Protein AF-D4MKN8-F1 (afdb_monomer_lite)

Sequence (116 aa):
MDFGSGSEFYSSWWDNRSDLNTAPFRSELDEVVNGLRKDGLLKNRSEMHRYCTAHQSLNLNESYGFSVETDDHLFLLRCRPERGNYDCYCYCYDKRELQLAQSQEQNETLSQGMSL

pLDDT: mean 91.99, std 7.41, range [50.09, 98.0]

Organism: NCBI:txid717961

Secondary structure (DSSP, 8-state):
-B-TTTT--B----GGGGGG-SHHHHHHHHHHHHHHHHHSTTS-HHHHHHHHHHS--EE-SSSEEEEEE-SSEEEEEEE---TTS-SEEEEEEEHHHHHHHHHHHHHHHHHHHT--

Radius of gyration: 17.12 Å; chains: 1; bounding box: 57×23×34 Å

Structure (mmCIF, N/CA/C/O backbone):
data_AF-D4MKN8-F1
#
_entry.id   AF-D4MKN8-F1
#
loop_
_atom_site.group_PDB
_atom_site.id
_atom_site.type_symbol
_atom_site.label_atom_id
_atom_site.label_alt_id
_atom_site.label_comp_id
_atom_site.label_asym_id
_atom_site.label_entity_id
_atom_site.label_seq_id
_atom_site.pdbx_PDB_ins_code
_atom_site.Cartn_x
_atom_site.Cartn_y
_atom_site.Cartn_z
_atom_site.occupancy
_atom_site.B_iso_or_equiv
_atom_site.auth_seq_id
_atom_site.auth_comp_id
_atom_site.auth_asym_id
_atom_site.auth_atom_id
_atom_site.pdbx_PDB_model_num
ATOM 1 N N . MET A 1 1 ? 6.403 6.354 -1.081 1.00 94.69 1 MET A N 1
ATOM 2 C CA . MET A 1 1 ? 7.507 5.433 -1.419 1.00 94.69 1 MET A CA 1
ATOM 3 C C . MET A 1 1 ? 7.983 5.775 -2.818 1.00 94.69 1 MET A C 1
ATOM 5 O O . MET A 1 1 ? 7.143 6.101 -3.649 1.00 94.69 1 MET A O 1
ATOM 9 N N . ASP A 1 2 ? 9.291 5.765 -3.045 1.00 94.94 2 ASP A N 1
ATOM 10 C CA . ASP A 1 2 ? 9.926 6.245 -4.276 1.00 94.94 2 ASP A CA 1
ATOM 11 C C . ASP A 1 2 ? 11.124 5.363 -4.640 1.00 94.94 2 ASP A C 1
ATOM 13 O O . ASP A 1 2 ? 11.896 4.982 -3.757 1.00 94.94 2 ASP A O 1
ATOM 17 N N . PHE A 1 3 ? 11.278 5.036 -5.921 1.00 95.94 3 PHE A N 1
ATOM 18 C CA . PHE A 1 3 ? 12.367 4.199 -6.416 1.00 95.94 3 PHE A CA 1
ATOM 19 C C . PHE A 1 3 ? 13.570 4.982 -6.945 1.00 95.94 3 PHE A C 1
ATOM 21 O O . PHE A 1 3 ? 14.442 4.386 -7.567 1.00 95.94 3 PHE A O 1
ATOM 28 N N . GLY A 1 4 ? 13.633 6.303 -6.771 1.00 92.62 4 GLY A N 1
ATOM 29 C CA . GLY A 1 4 ? 14.735 7.144 -7.226 1.00 92.62 4 GLY A CA 1
ATOM 30 C C . GLY A 1 4 ? 15.003 6.983 -8.723 1.00 92.62 4 GLY A C 1
ATOM 31 O O . GLY A 1 4 ? 14.125 7.212 -9.567 1.00 92.62 4 GLY A O 1
ATOM 32 N N . SER A 1 5 ? 16.218 6.547 -9.066 1.00 91.94 5 SER A N 1
ATOM 33 C CA . SER A 1 5 ? 16.610 6.282 -10.455 1.00 91.94 5 SER A CA 1
ATOM 34 C C . SER A 1 5 ? 15.929 5.038 -11.040 1.00 91.94 5 SER A C 1
ATOM 36 O O . SER A 1 5 ? 15.784 4.929 -12.257 1.00 91.94 5 SER A O 1
ATOM 38 N N . GLY A 1 6 ? 15.382 4.174 -10.186 1.00 90.94 6 GLY A N 1
ATOM 39 C CA . GLY A 1 6 ? 14.473 3.089 -10.542 1.00 90.94 6 GLY A CA 1
ATOM 40 C C . GLY A 1 6 ? 14.676 1.823 -9.727 1.00 90.94 6 GLY A C 1
ATOM 41 O O . GLY A 1 6 ? 13.791 0.972 -9.762 1.00 90.94 6 GLY A O 1
ATOM 42 N N . SER A 1 7 ? 15.793 1.703 -9.007 1.00 93.50 7 SER A N 1
ATOM 43 C CA . SER A 1 7 ? 16.178 0.515 -8.227 1.00 93.50 7 SER A CA 1
ATOM 44 C C . SER A 1 7 ? 16.335 0.775 -6.730 1.00 93.50 7 SER A C 1
ATOM 46 O O . SER A 1 7 ? 16.462 -0.166 -5.949 1.00 93.50 7 SER A O 1
ATOM 48 N N . GLU A 1 8 ? 16.370 2.040 -6.325 1.00 94.56 8 GLU A N 1
ATOM 49 C CA . GLU A 1 8 ? 16.440 2.451 -4.933 1.00 94.56 8 GLU A CA 1
ATOM 50 C C . GLU A 1 8 ? 15.084 2.272 -4.249 1.00 94.56 8 GLU A C 1
ATOM 52 O O . GLU A 1 8 ? 14.099 1.885 -4.871 1.00 94.56 8 GLU A O 1
ATOM 57 N N . PHE A 1 9 ? 15.020 2.542 -2.948 1.00 95.94 9 PHE A N 1
ATOM 58 C CA . PHE A 1 9 ? 13.749 2.607 -2.243 1.00 95.94 9 PHE A CA 1
ATOM 59 C C . PHE A 1 9 ? 13.825 3.589 -1.093 1.00 95.94 9 PHE A C 1
ATOM 61 O O . PHE A 1 9 ? 14.588 3.402 -0.145 1.00 95.94 9 PHE A O 1
ATOM 68 N N . TYR A 1 10 ? 12.989 4.610 -1.181 1.00 94.81 10 TYR A N 1
ATOM 69 C CA . TYR A 1 10 ? 12.821 5.630 -0.167 1.00 94.81 10 TYR A CA 1
ATOM 70 C C . TYR 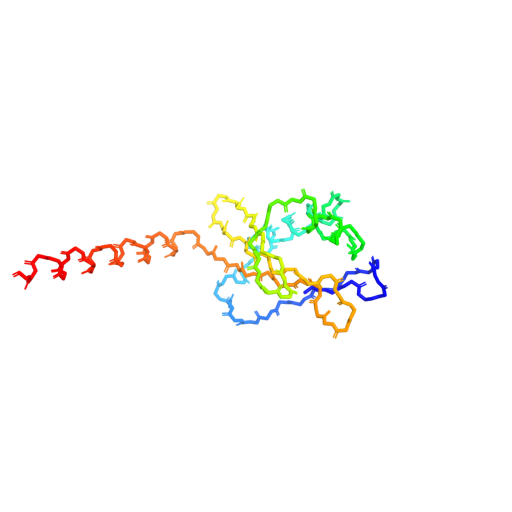A 1 10 ? 11.380 5.599 0.325 1.00 94.81 10 TYR A C 1
ATOM 72 O O . TYR A 1 10 ? 10.430 5.587 -0.461 1.00 94.81 10 TYR A O 1
ATOM 80 N N . SER A 1 11 ? 11.198 5.612 1.638 1.00 93.56 11 SER A N 1
ATOM 81 C CA . SER A 1 11 ? 9.888 5.686 2.275 1.00 93.56 11 SER A CA 1
ATOM 82 C C . SER A 1 11 ? 9.885 6.769 3.342 1.00 93.56 11 SER A C 1
ATOM 84 O O . SER A 1 11 ? 10.891 7.046 3.992 1.00 93.56 11 SER A O 1
ATOM 86 N N . SER A 1 12 ? 8.732 7.398 3.518 1.00 92.31 12 SER A N 1
ATOM 87 C CA . SER A 1 12 ? 8.490 8.362 4.582 1.00 92.31 12 SER A CA 1
ATOM 88 C C . SER A 1 12 ? 7.109 8.085 5.143 1.00 92.31 12 SER A C 1
ATOM 90 O O . SER A 1 12 ? 6.174 7.837 4.381 1.00 92.31 12 SER A O 1
ATOM 92 N N . TRP A 1 13 ? 7.005 8.103 6.466 1.00 89.69 13 TRP A N 1
ATOM 93 C CA . TRP A 1 13 ? 5.725 8.080 7.153 1.00 89.69 13 TRP A CA 1
ATOM 94 C C . TRP A 1 13 ? 5.231 9.517 7.294 1.00 89.69 13 TRP A C 1
ATOM 96 O O . TRP A 1 13 ? 5.942 10.360 7.844 1.00 89.69 13 TRP A O 1
ATOM 106 N N . TRP A 1 14 ? 4.035 9.800 6.785 1.00 85.44 14 TRP A N 1
ATOM 107 C CA . TRP A 1 14 ? 3.367 11.075 7.024 1.00 85.44 14 TRP A CA 1
ATOM 108 C C . TRP A 1 14 ? 2.451 10.922 8.229 1.00 85.44 14 TRP A C 1
ATOM 110 O O . TRP A 1 14 ? 1.738 9.934 8.344 1.00 85.44 14 TRP A O 1
ATOM 120 N N . ASP A 1 15 ? 2.458 11.900 9.129 1.00 80.88 15 ASP A N 1
ATOM 121 C CA . ASP A 1 15 ? 1.816 11.781 10.444 1.00 80.88 15 ASP A CA 1
ATOM 122 C C . ASP A 1 15 ? 0.284 11.967 10.415 1.00 80.88 15 ASP A C 1
ATOM 124 O O . ASP A 1 15 ? -0.328 12.433 11.369 1.00 80.88 15 ASP A O 1
ATOM 128 N N . ASN A 1 16 ? -0.356 11.619 9.295 1.00 82.94 16 ASN A N 1
ATOM 129 C CA . ASN A 1 16 ? -1.808 11.688 9.117 1.00 82.94 16 ASN A CA 1
ATOM 130 C C . ASN A 1 16 ? -2.566 10.567 9.855 1.00 82.94 16 ASN A C 1
ATOM 132 O O . ASN A 1 16 ? -3.778 10.669 10.017 1.00 82.94 16 ASN A O 1
ATOM 136 N N . ARG A 1 17 ? -1.855 9.523 10.294 1.00 86.00 17 ARG A N 1
ATOM 137 C CA . ARG A 1 17 ? -2.331 8.432 11.159 1.00 86.00 17 ARG A CA 1
ATOM 138 C C . ARG A 1 17 ? -1.383 8.226 12.340 1.00 86.00 17 ARG A C 1
ATOM 140 O O . ARG A 1 17 ? -0.833 7.144 12.544 1.00 86.00 17 ARG A O 1
ATOM 147 N N . SER A 1 18 ? -1.108 9.299 13.079 1.00 88.19 18 SER A N 1
ATOM 148 C CA . SER A 1 18 ? -0.215 9.255 14.246 1.00 88.19 18 SER A CA 1
ATOM 149 C C . SER A 1 18 ? -0.688 8.261 15.317 1.00 88.19 18 SER A C 1
ATOM 151 O O . SER A 1 18 ? 0.137 7.655 15.998 1.00 88.19 18 SER A O 1
ATOM 153 N N . ASP A 1 19 ? -1.999 8.028 15.395 1.00 90.62 19 ASP A N 1
ATOM 154 C CA . ASP A 1 19 ? -2.668 7.026 16.225 1.00 90.62 19 ASP A CA 1
ATOM 155 C C . ASP A 1 19 ? -2.218 5.587 15.923 1.00 90.62 19 ASP A C 1
ATOM 157 O O . ASP A 1 19 ? -1.992 4.812 16.852 1.00 90.62 19 ASP A O 1
ATOM 161 N N . LEU A 1 20 ? -2.004 5.243 14.646 1.00 91.00 20 LEU A N 1
ATOM 162 C CA . LEU A 1 20 ? -1.516 3.916 14.252 1.00 91.00 20 LEU A CA 1
ATOM 163 C C . LEU A 1 20 ? -0.019 3.742 14.471 1.00 91.00 20 LEU A C 1
ATOM 165 O O . LEU A 1 20 ? 0.463 2.616 14.463 1.00 91.00 20 LEU A O 1
ATOM 169 N N . ASN A 1 21 ? 0.739 4.820 14.674 1.00 91.25 21 ASN A N 1
ATOM 170 C CA . ASN A 1 21 ? 2.199 4.837 14.587 1.00 91.25 21 ASN A CA 1
ATOM 171 C C . ASN A 1 21 ? 2.927 4.214 15.803 1.00 91.25 21 ASN A C 1
ATOM 173 O O . ASN A 1 21 ? 3.942 4.723 16.286 1.00 91.25 21 ASN A O 1
ATOM 177 N N . THR A 1 22 ? 2.393 3.107 16.304 1.00 94.25 22 THR A N 1
ATOM 178 C CA . THR A 1 22 ? 2.879 2.309 17.425 1.00 94.25 22 THR A CA 1
ATOM 179 C C . THR A 1 22 ? 3.984 1.344 16.986 1.00 94.25 22 THR A C 1
ATOM 181 O O . THR A 1 22 ? 4.126 1.026 15.805 1.00 94.25 22 THR A O 1
ATOM 184 N N . ALA A 1 23 ? 4.784 0.846 17.934 1.00 96.38 23 ALA A N 1
ATOM 185 C CA . ALA A 1 23 ? 5.849 -0.111 17.621 1.00 96.38 23 ALA A CA 1
ATOM 186 C C . ALA A 1 23 ? 5.341 -1.427 16.984 1.00 96.38 23 ALA A C 1
ATOM 188 O O . ALA A 1 23 ? 5.949 -1.850 16.001 1.00 96.38 23 ALA A O 1
ATOM 189 N N . PRO A 1 24 ? 4.239 -2.051 17.457 1.00 96.62 24 PRO A N 1
ATOM 190 C CA . PRO A 1 24 ? 3.689 -3.247 16.814 1.00 96.62 24 PRO A CA 1
ATOM 191 C C . PRO A 1 24 ? 3.265 -3.001 15.364 1.00 96.62 24 PRO A C 1
ATOM 193 O O . PRO A 1 24 ? 3.680 -3.736 14.474 1.00 96.62 24 PRO A O 1
ATOM 196 N N . PHE A 1 25 ? 2.520 -1.921 15.114 1.00 95.94 25 PHE A N 1
ATOM 197 C CA . PHE A 1 25 ? 2.082 -1.573 13.764 1.00 95.94 25 PHE A CA 1
ATOM 198 C C . PHE A 1 25 ? 3.265 -1.288 12.830 1.00 95.94 25 PHE A C 1
ATOM 200 O O . PHE A 1 25 ? 3.276 -1.738 11.690 1.00 95.94 25 PHE A O 1
ATOM 207 N N . ARG A 1 26 ? 4.301 -0.584 13.307 1.00 95.50 26 ARG A N 1
ATOM 208 C CA . ARG A 1 26 ? 5.521 -0.355 12.515 1.00 95.50 26 ARG A CA 1
ATOM 209 C C . ARG A 1 26 ? 6.202 -1.662 12.113 1.00 95.50 26 ARG A C 1
ATOM 211 O O . ARG A 1 26 ? 6.637 -1.768 10.974 1.00 95.50 26 ARG A O 1
ATOM 218 N N . SER A 1 27 ? 6.270 -2.638 13.021 1.00 97.38 27 SER A N 1
ATOM 219 C CA . SER A 1 27 ? 6.841 -3.958 12.726 1.00 97.38 27 SER A CA 1
ATOM 220 C C . SER A 1 27 ? 6.049 -4.676 11.634 1.00 97.38 27 SER A C 1
ATOM 222 O O . SER A 1 27 ? 6.633 -5.172 10.677 1.00 97.38 27 SER A O 1
ATOM 224 N N . GLU A 1 28 ? 4.721 -4.686 11.741 1.00 97.94 28 GLU A N 1
ATOM 225 C CA . GLU A 1 28 ? 3.848 -5.300 10.737 1.00 97.94 28 GLU A CA 1
ATOM 226 C C . GLU A 1 28 ? 3.942 -4.583 9.379 1.00 97.94 28 GLU A C 1
ATOM 228 O O . GLU A 1 28 ? 4.091 -5.226 8.338 1.00 97.94 28 GLU A O 1
ATOM 233 N N . LEU A 1 29 ? 3.924 -3.246 9.374 1.00 96.75 29 LEU A N 1
ATOM 234 C CA . LEU A 1 29 ? 4.114 -2.448 8.164 1.00 96.75 29 LEU A CA 1
ATOM 235 C C . LEU A 1 29 ? 5.468 -2.755 7.508 1.00 96.75 29 LEU A C 1
ATOM 237 O O . LEU A 1 29 ? 5.534 -2.905 6.287 1.00 96.75 29 LEU A O 1
ATOM 241 N N . ASP A 1 30 ? 6.535 -2.872 8.299 1.00 96.88 30 ASP A N 1
ATOM 242 C CA . ASP A 1 30 ? 7.861 -3.233 7.803 1.00 96.88 30 ASP A CA 1
ATOM 243 C C . ASP A 1 30 ? 7.873 -4.645 7.205 1.00 96.88 30 ASP A C 1
ATOM 245 O O . ASP A 1 30 ? 8.478 -4.853 6.152 1.00 96.88 30 ASP A O 1
ATOM 249 N N . GLU A 1 31 ? 7.191 -5.615 7.814 1.00 97.81 31 GLU A N 1
ATOM 250 C CA . GLU A 1 31 ? 7.057 -6.972 7.271 1.00 97.81 31 GLU A CA 1
ATOM 251 C C . GLU A 1 31 ? 6.313 -6.979 5.932 1.00 97.81 31 GLU A C 1
ATOM 253 O O . GLU A 1 31 ? 6.812 -7.544 4.952 1.00 97.81 31 GLU A O 1
AT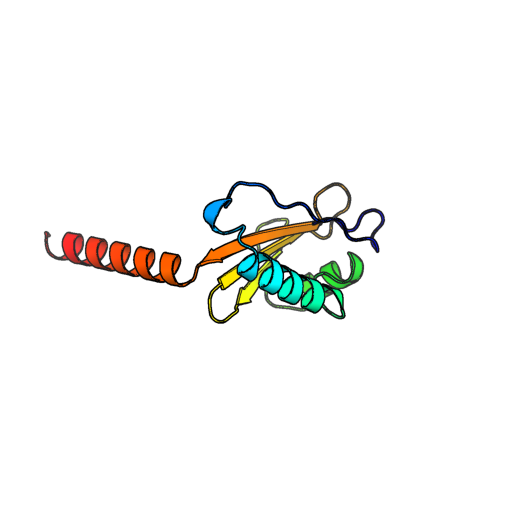OM 258 N N . VAL A 1 32 ? 5.172 -6.286 5.850 1.00 97.50 32 VAL A N 1
ATOM 259 C CA . VAL A 1 32 ? 4.389 -6.143 4.613 1.00 97.50 32 VAL A CA 1
ATOM 260 C C . VAL A 1 32 ? 5.229 -5.486 3.518 1.00 97.50 32 VAL A C 1
ATOM 262 O O . VAL A 1 32 ? 5.355 -6.022 2.412 1.00 97.50 32 VAL A O 1
ATOM 265 N N . VAL A 1 33 ? 5.853 -4.343 3.816 1.00 97.25 33 VAL A N 1
ATOM 266 C CA . VAL A 1 33 ? 6.665 -3.602 2.843 1.00 97.25 33 VAL A CA 1
ATOM 267 C C . VAL A 1 33 ? 7.862 -4.435 2.398 1.00 97.25 33 VAL A C 1
ATOM 269 O O . VAL A 1 33 ? 8.099 -4.556 1.197 1.00 97.25 33 VAL A O 1
ATOM 272 N N . ASN A 1 34 ? 8.600 -5.058 3.317 1.00 97.31 34 ASN A N 1
ATOM 273 C CA . ASN A 1 34 ? 9.761 -5.873 2.958 1.00 97.31 34 ASN A CA 1
ATOM 274 C C . ASN A 1 34 ? 9.375 -7.137 2.177 1.00 97.31 34 ASN A C 1
ATOM 276 O O . ASN A 1 34 ? 10.097 -7.517 1.251 1.00 97.31 34 ASN A O 1
ATOM 280 N N . GLY A 1 35 ? 8.218 -7.738 2.466 1.00 97.19 35 GLY A N 1
ATOM 281 C CA . GLY A 1 35 ? 7.651 -8.822 1.665 1.00 97.19 35 GLY A CA 1
ATOM 282 C C . GLY A 1 35 ? 7.419 -8.398 0.213 1.00 97.19 35 GLY A C 1
ATOM 283 O O . GLY A 1 35 ? 7.895 -9.056 -0.716 1.00 97.19 35 GLY A O 1
ATOM 284 N N . LEU A 1 36 ? 6.785 -7.238 0.008 1.00 97.12 36 LEU A N 1
ATOM 285 C CA . LEU A 1 36 ? 6.552 -6.668 -1.324 1.00 97.12 36 LEU A CA 1
ATOM 286 C C . LEU A 1 36 ? 7.847 -6.248 -2.039 1.00 97.12 36 LEU A C 1
ATOM 288 O O . LEU A 1 36 ? 7.885 -6.231 -3.271 1.00 97.12 36 LEU A O 1
ATOM 292 N N . ARG A 1 37 ? 8.905 -5.902 -1.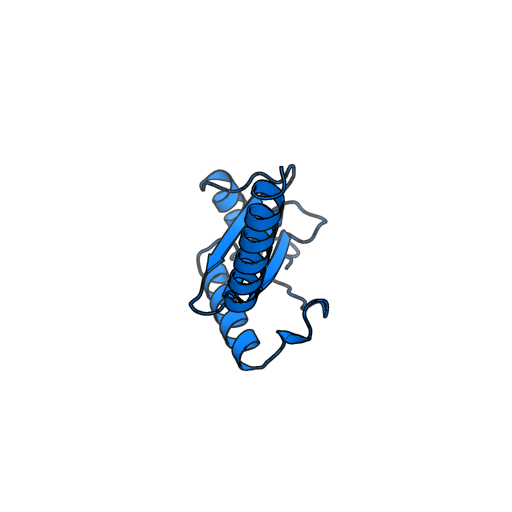296 1.00 96.88 37 ARG A N 1
ATOM 293 C CA . ARG A 1 37 ? 10.215 -5.510 -1.846 1.00 96.88 37 ARG A CA 1
ATOM 294 C C . ARG A 1 37 ? 11.041 -6.687 -2.342 1.00 96.88 37 ARG A C 1
ATOM 296 O O . ARG A 1 37 ? 11.834 -6.518 -3.264 1.00 96.88 37 ARG A O 1
ATOM 303 N N . LYS A 1 38 ? 10.891 -7.863 -1.734 1.00 94.88 38 LYS A N 1
ATOM 304 C CA . LYS A 1 38 ? 11.733 -9.021 -2.051 1.00 94.88 38 LYS A CA 1
ATOM 305 C C . LYS A 1 38 ? 11.521 -9.491 -3.493 1.00 94.88 38 LYS A C 1
ATOM 307 O O . LYS A 1 38 ? 12.474 -9.524 -4.268 1.00 94.88 38 LYS A O 1
ATOM 312 N N . ASP A 1 39 ? 10.272 -9.781 -3.859 1.00 87.88 39 ASP A N 1
ATOM 313 C CA . ASP A 1 39 ? 9.903 -10.362 -5.161 1.00 87.88 39 ASP A CA 1
ATOM 314 C C . ASP A 1 39 ? 8.542 -9.864 -5.683 1.00 87.88 39 ASP A C 1
ATOM 316 O O . ASP A 1 39 ? 7.856 -10.568 -6.420 1.00 87.88 39 ASP A O 1
ATOM 320 N N . GLY A 1 40 ? 8.132 -8.653 -5.294 1.00 92.56 40 GLY A N 1
ATOM 321 C CA . GLY A 1 40 ? 6.794 -8.145 -5.586 1.00 92.56 40 GLY A CA 1
ATOM 322 C C . GLY A 1 40 ? 6.743 -6.707 -6.091 1.00 92.56 40 GLY A C 1
ATOM 323 O O . GLY A 1 40 ? 7.712 -6.141 -6.601 1.00 92.56 40 GLY A O 1
ATOM 324 N N . LEU A 1 41 ? 5.559 -6.121 -5.914 1.00 96.56 41 LEU A N 1
ATOM 325 C CA . LEU A 1 41 ? 5.161 -4.787 -6.367 1.00 96.56 41 LEU A CA 1
ATOM 326 C C . LEU A 1 41 ? 6.141 -3.668 -5.974 1.00 96.56 41 LEU A C 1
ATOM 328 O O . LEU A 1 41 ? 6.251 -2.678 -6.691 1.00 96.56 41 LEU A O 1
ATOM 332 N N . LEU A 1 42 ? 6.854 -3.811 -4.850 1.00 97.44 42 LEU A N 1
ATOM 333 C CA . LEU A 1 42 ? 7.758 -2.787 -4.315 1.00 97.44 42 LEU A CA 1
ATOM 334 C C . LEU A 1 42 ? 9.247 -3.093 -4.539 1.00 97.44 42 LEU A C 1
ATOM 336 O O . LEU A 1 42 ? 10.102 -2.477 -3.902 1.00 97.44 42 LEU A O 1
ATOM 340 N N . LYS A 1 43 ? 9.580 -4.043 -5.420 1.00 97.31 43 LYS A N 1
ATOM 341 C CA . LYS A 1 43 ? 10.972 -4.438 -5.681 1.00 97.31 43 LYS A CA 1
ATOM 342 C C . LYS A 1 43 ? 11.784 -3.339 -6.359 1.00 97.31 43 LYS A C 1
ATOM 344 O O . LYS A 1 43 ? 12.885 -3.028 -5.919 1.00 97.31 43 LYS A O 1
ATOM 349 N N . ASN A 1 44 ? 11.248 -2.781 -7.439 1.00 96.50 44 ASN A N 1
ATOM 350 C CA . ASN A 1 44 ? 11.801 -1.662 -8.198 1.00 96.50 44 ASN A CA 1
ATOM 351 C C . ASN A 1 44 ? 10.725 -1.137 -9.172 1.00 96.50 44 ASN A C 1
ATOM 353 O O . ASN A 1 44 ? 9.667 -1.756 -9.321 1.00 96.50 44 ASN A O 1
ATOM 357 N N . ARG A 1 45 ? 10.992 -0.028 -9.874 1.00 95.75 45 ARG A N 1
ATOM 358 C CA . ARG A 1 45 ? 10.005 0.594 -10.780 1.00 95.75 45 ARG A CA 1
ATOM 359 C C . ARG A 1 45 ? 9.593 -0.310 -11.942 1.00 95.75 45 ARG A C 1
ATOM 361 O O . ARG A 1 45 ? 8.424 -0.328 -12.320 1.00 95.75 45 ARG A O 1
ATOM 368 N N . SER A 1 46 ? 10.535 -1.064 -12.506 1.00 95.31 46 SER A N 1
ATOM 369 C CA . SER A 1 46 ? 10.266 -1.970 -13.630 1.00 95.31 46 SER A CA 1
ATOM 370 C C . SER A 1 46 ? 9.352 -3.123 -13.212 1.00 95.31 46 SER A C 1
ATOM 372 O O . SER A 1 46 ? 8.402 -3.454 -13.920 1.00 95.31 46 SER A O 1
ATOM 374 N N . GLU A 1 47 ? 9.606 -3.712 -12.045 1.00 96.69 47 GLU A N 1
ATOM 375 C CA . GLU A 1 47 ? 8.772 -4.776 -11.485 1.00 96.69 47 GLU A CA 1
ATOM 376 C C . GLU A 1 47 ? 7.393 -4.252 -11.088 1.00 96.69 47 GLU A C 1
ATOM 378 O O . GLU A 1 47 ? 6.400 -4.910 -11.382 1.00 96.69 47 GLU A O 1
ATOM 383 N N . MET A 1 48 ? 7.299 -3.038 -10.530 1.00 96.56 48 MET A N 1
ATOM 384 C CA . MET A 1 48 ? 6.008 -2.384 -10.297 1.00 96.56 48 MET A CA 1
ATOM 385 C C . MET A 1 48 ? 5.228 -2.220 -11.602 1.00 96.56 48 MET A C 1
ATOM 387 O O . MET A 1 48 ? 4.067 -2.612 -11.671 1.00 96.56 48 MET A O 1
ATOM 391 N N . HIS A 1 49 ? 5.861 -1.692 -12.654 1.00 94.44 49 HIS A N 1
ATOM 392 C CA . HIS A 1 49 ? 5.223 -1.532 -13.960 1.00 94.44 49 HIS A CA 1
ATOM 393 C C . HIS A 1 49 ? 4.707 -2.872 -14.499 1.00 94.44 49 HIS A C 1
ATOM 395 O O . HIS A 1 49 ? 3.559 -2.969 -14.926 1.00 94.44 49 HIS A O 1
ATOM 401 N N . ARG A 1 50 ? 5.534 -3.923 -14.448 1.00 94.94 50 ARG A N 1
ATOM 402 C CA . ARG A 1 50 ? 5.138 -5.279 -14.849 1.00 94.94 50 ARG A CA 1
ATOM 403 C C . ARG A 1 50 ? 3.982 -5.811 -14.000 1.00 94.94 50 ARG A C 1
ATOM 405 O O . ARG A 1 50 ? 3.083 -6.454 -14.533 1.00 94.94 50 ARG A O 1
ATOM 412 N N . TYR A 1 51 ? 3.997 -5.570 -12.692 1.00 95.31 51 TYR A N 1
ATOM 413 C CA . TYR A 1 51 ? 2.937 -6.017 -11.796 1.00 95.31 51 TYR A CA 1
ATOM 414 C C . TYR A 1 51 ? 1.609 -5.324 -12.125 1.00 95.31 51 TYR A C 1
ATOM 416 O O . TYR A 1 51 ? 0.597 -6.010 -12.265 1.00 95.31 51 TYR A O 1
ATOM 424 N N . CYS A 1 52 ? 1.639 -4.001 -12.332 1.00 93.19 52 CYS A N 1
ATOM 425 C CA . CYS A 1 52 ? 0.493 -3.178 -12.722 1.00 93.19 52 CYS A CA 1
ATOM 426 C C . CYS A 1 52 ? -0.163 -3.625 -14.031 1.00 93.19 52 CYS A C 1
ATOM 428 O O . CYS A 1 52 ? -1.384 -3.566 -14.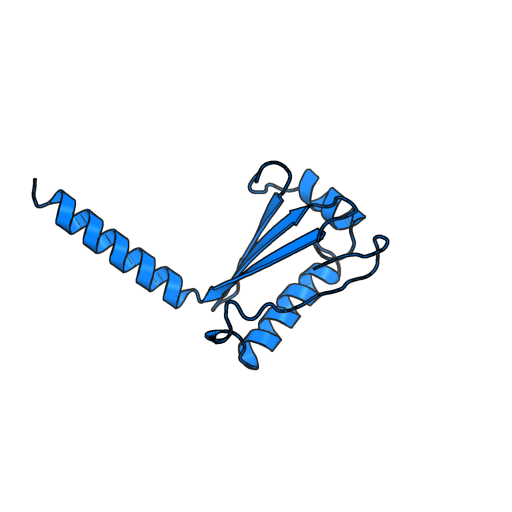146 1.00 93.19 52 CYS A O 1
ATOM 430 N N . THR A 1 53 ? 0.623 -4.082 -15.010 1.00 89.75 53 THR A N 1
ATOM 431 C CA . THR A 1 53 ? 0.085 -4.547 -16.296 1.00 89.75 53 THR A CA 1
ATOM 432 C C . THR A 1 53 ? -0.375 -6.003 -16.276 1.00 89.75 53 THR A C 1
ATOM 434 O O . THR A 1 53 ? -1.234 -6.373 -17.074 1.00 89.75 53 THR A O 1
ATOM 437 N N . ALA A 1 54 ? 0.195 -6.839 -15.404 1.00 91.94 54 ALA A N 1
ATOM 438 C CA . ALA A 1 54 ? -0.077 -8.276 -15.374 1.00 91.94 54 ALA A CA 1
ATOM 439 C C . ALA A 1 54 ? -1.219 -8.685 -14.431 1.00 91.94 54 ALA A C 1
ATOM 441 O O . ALA A 1 54 ? -1.798 -9.754 -14.620 1.00 91.94 54 ALA A O 1
ATOM 442 N N . HIS A 1 55 ? -1.532 -7.877 -13.416 1.00 89.56 55 HIS A N 1
ATOM 443 C CA . HIS A 1 55 ? -2.516 -8.223 -12.388 1.00 89.56 55 HIS A CA 1
ATOM 444 C C . HIS A 1 55 ? -3.742 -7.321 -12.447 1.00 89.56 55 HIS A C 1
ATOM 446 O O . HIS A 1 55 ? -3.666 -6.144 -12.807 1.00 89.56 55 HIS A O 1
ATOM 452 N N . GLN A 1 56 ? -4.881 -7.873 -12.029 1.00 88.75 56 GLN A N 1
ATOM 453 C CA . GLN A 1 56 ? -6.071 -7.071 -11.800 1.00 88.75 56 GLN A CA 1
ATOM 454 C C . GLN A 1 56 ? -5.781 -6.040 -10.707 1.00 88.75 56 GLN A C 1
ATOM 456 O O . GLN A 1 56 ? -5.262 -6.362 -9.641 1.00 88.75 56 GLN A O 1
ATOM 461 N N . SER A 1 57 ? -6.123 -4.796 -11.000 1.00 90.62 57 SER A N 1
ATOM 462 C CA . SER A 1 57 ? -5.946 -3.658 -10.112 1.00 90.62 57 SER A CA 1
ATOM 463 C C . SER A 1 57 ? -7.152 -2.744 -10.229 1.00 90.62 57 SER A C 1
ATOM 465 O O . SER A 1 57 ? -7.886 -2.771 -11.224 1.00 90.62 57 SER A O 1
ATOM 467 N N . LEU A 1 58 ? -7.364 -1.921 -9.207 1.00 89.38 58 LEU A N 1
ATOM 468 C CA . LEU A 1 58 ? -8.303 -0.818 -9.323 1.00 89.38 58 LEU A CA 1
ATOM 469 C C . LEU A 1 58 ? -7.666 0.258 -10.207 1.00 89.38 58 LEU A C 1
ATOM 471 O O . LEU A 1 58 ? -6.628 0.815 -9.852 1.00 89.38 58 LEU A O 1
ATOM 475 N N . ASN A 1 59 ? -8.271 0.552 -11.355 1.00 86.25 59 ASN A N 1
ATOM 476 C CA . ASN A 1 59 ? -7.802 1.641 -12.204 1.00 86.25 59 ASN A CA 1
ATOM 477 C C . ASN A 1 59 ? -8.191 2.985 -11.567 1.00 86.25 59 ASN A C 1
ATOM 479 O O . ASN A 1 59 ? -9.372 3.279 -11.386 1.00 86.25 59 ASN A O 1
ATOM 483 N N . LEU A 1 60 ? -7.184 3.783 -11.218 1.00 86.38 60 LEU A N 1
ATOM 484 C CA . LEU A 1 60 ? -7.304 5.089 -10.573 1.00 86.38 60 LEU A CA 1
ATOM 485 C C . LEU A 1 60 ? -6.761 6.187 -11.502 1.00 86.38 60 LEU A C 1
ATOM 487 O O . LEU A 1 60 ? -5.928 7.003 -11.100 1.00 86.38 60 LEU A O 1
ATOM 491 N N . ASN A 1 61 ? -7.224 6.192 -12.755 1.00 86.25 61 ASN A N 1
ATOM 492 C CA . ASN A 1 61 ? -6.742 7.033 -13.854 1.00 86.25 61 ASN A CA 1
ATOM 493 C C . ASN A 1 61 ? -5.276 6.733 -14.213 1.00 86.25 61 ASN A C 1
ATOM 495 O O . ASN A 1 61 ? -4.975 5.748 -14.875 1.00 86.25 61 ASN A O 1
ATOM 499 N N . GLU A 1 62 ? -4.348 7.574 -13.757 1.00 85.81 62 GLU A N 1
ATOM 500 C CA . GLU A 1 62 ? -2.904 7.448 -13.997 1.00 85.81 62 GLU A CA 1
ATOM 501 C C . GLU A 1 62 ? -2.228 6.575 -12.923 1.00 85.81 62 GLU A C 1
ATOM 503 O O . GLU A 1 62 ? -1.052 6.742 -12.601 1.00 85.81 62 GLU A O 1
ATOM 508 N N . SER A 1 63 ? -2.985 5.716 -12.240 1.00 93.06 63 SER A N 1
ATOM 509 C CA . SER A 1 63 ? -2.505 4.935 -11.100 1.00 93.06 63 SER A CA 1
ATOM 510 C C . SER A 1 63 ? -3.234 3.602 -10.975 1.00 93.06 63 SER A C 1
ATOM 512 O O . SER A 1 63 ? -4.347 3.430 -11.467 1.00 93.06 63 SER A O 1
ATOM 514 N N . TYR A 1 64 ? -2.601 2.677 -10.263 1.00 95.44 64 TYR A N 1
ATOM 515 C CA . TYR A 1 64 ? -3.053 1.309 -10.048 1.00 95.44 64 TYR A CA 1
ATOM 516 C C . TYR A 1 64 ? -3.240 1.069 -8.550 1.00 95.44 64 TYR A C 1
ATOM 518 O O . TYR A 1 64 ? -2.335 1.342 -7.761 1.00 95.44 64 TYR A O 1
ATOM 526 N N . GLY A 1 65 ? -4.420 0.598 -8.158 1.00 97.19 65 GLY A N 1
ATOM 527 C CA . GLY A 1 65 ? -4.767 0.286 -6.777 1.00 97.19 65 GLY A CA 1
ATOM 528 C C . GLY A 1 65 ? -4.621 -1.201 -6.463 1.00 97.19 65 GLY A C 1
ATOM 529 O O . GLY A 1 65 ? -5.161 -2.038 -7.189 1.00 97.19 65 GLY A O 1
ATOM 530 N N . PHE A 1 66 ? -3.946 -1.507 -5.358 1.00 97.44 66 PHE A N 1
ATOM 531 C CA . PHE A 1 66 ? -3.791 -2.848 -4.792 1.00 97.44 66 PHE A CA 1
ATOM 532 C C . PHE A 1 66 ? -4.096 -2.839 -3.297 1.00 97.44 66 PHE A C 1
ATOM 534 O O . PHE A 1 66 ? -4.067 -1.787 -2.658 1.00 97.44 66 PHE A O 1
ATOM 541 N N . SER A 1 67 ? -4.340 -4.016 -2.732 1.00 97.12 67 SER A N 1
ATOM 542 C CA . SER A 1 67 ? -4.528 -4.194 -1.297 1.00 97.12 67 SER A CA 1
ATOM 543 C C . SER A 1 67 ? -3.670 -5.334 -0.765 1.00 97.12 67 SER A C 1
ATOM 545 O O . SER A 1 67 ? -3.464 -6.346 -1.436 1.00 97.12 67 SER A O 1
ATOM 547 N N . VAL A 1 68 ? -3.184 -5.165 0.460 1.00 97.56 68 VAL A N 1
ATOM 548 C CA . VAL A 1 68 ? -2.632 -6.234 1.291 1.00 97.56 68 VAL A CA 1
ATOM 549 C C . VAL A 1 68 ? -3.383 -6.210 2.609 1.00 97.56 68 VAL A C 1
ATOM 551 O O . VAL A 1 68 ? -3.648 -5.146 3.164 1.00 97.56 68 VAL A O 1
ATOM 554 N N . GLU A 1 69 ? -3.740 -7.384 3.097 1.00 97.81 69 GLU A N 1
ATOM 555 C CA . GLU A 1 69 ? -4.464 -7.546 4.345 1.00 97.81 69 GLU A CA 1
ATOM 556 C C . GLU A 1 69 ? -3.658 -8.410 5.301 1.00 97.81 69 GLU A C 1
ATOM 558 O O . GLU A 1 69 ? -3.121 -9.445 4.907 1.00 97.81 69 GLU A O 1
ATOM 563 N N . THR A 1 70 ? -3.612 -7.982 6.555 1.00 97.81 70 THR A N 1
ATOM 564 C CA . THR A 1 70 ? -3.171 -8.788 7.693 1.00 97.81 70 THR A CA 1
ATOM 565 C C . THR A 1 70 ? -4.379 -9.110 8.567 1.00 97.81 70 THR A C 1
ATOM 567 O O . THR A 1 70 ? -5.517 -8.813 8.186 1.00 97.81 70 THR A O 1
ATOM 570 N N . ASP A 1 71 ? -4.168 -9.725 9.727 1.00 96.94 71 ASP A N 1
ATOM 571 C CA . ASP A 1 71 ? -5.265 -10.003 10.657 1.00 96.94 71 ASP A CA 1
ATOM 572 C C . ASP A 1 71 ? -5.914 -8.701 11.157 1.00 96.94 71 ASP A C 1
ATOM 574 O O . ASP A 1 71 ? -7.142 -8.586 11.164 1.00 96.94 71 ASP A O 1
ATOM 578 N N . ASP A 1 72 ? -5.098 -7.689 11.464 1.00 97.31 72 ASP A N 1
ATOM 579 C CA . ASP A 1 72 ? -5.552 -6.455 12.111 1.00 97.31 72 ASP A CA 1
ATOM 580 C C . ASP A 1 72 ? -5.681 -5.258 11.157 1.00 97.31 72 ASP A C 1
ATOM 582 O O . ASP A 1 72 ? -6.487 -4.358 11.413 1.00 97.31 72 ASP A O 1
ATOM 586 N N . HIS A 1 73 ? -4.944 -5.233 10.040 1.00 98.00 73 HIS A N 1
ATOM 587 C CA . HIS A 1 73 ? -4.842 -4.041 9.197 1.00 98.00 73 HIS A CA 1
ATOM 588 C C . HIS A 1 73 ? -5.108 -4.298 7.710 1.00 98.00 73 HIS A C 1
ATOM 590 O O . HIS A 1 73 ? -4.902 -5.384 7.160 1.00 98.00 73 HIS A O 1
ATOM 596 N N . LEU A 1 74 ? -5.587 -3.248 7.043 1.00 97.88 74 LEU A N 1
ATOM 597 C CA . LEU A 1 74 ? -5.733 -3.161 5.593 1.00 97.88 74 LEU A CA 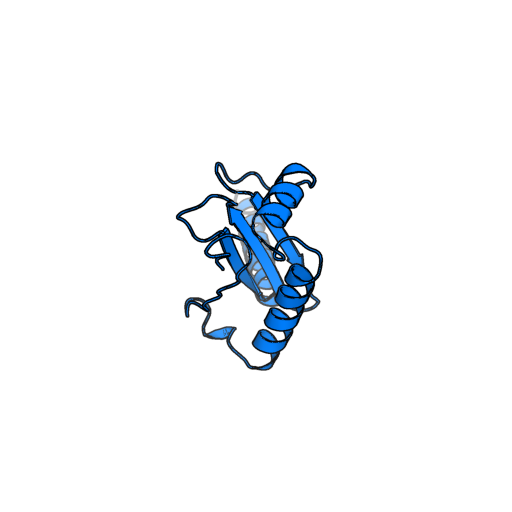1
ATOM 598 C C . LEU A 1 74 ? -4.766 -2.100 5.056 1.00 97.88 74 LEU A C 1
ATOM 600 O O . LEU A 1 74 ? -4.825 -0.932 5.446 1.00 97.88 74 LEU A O 1
ATOM 604 N N . PHE A 1 75 ? -3.912 -2.508 4.121 1.00 97.50 75 PHE A N 1
ATOM 605 C CA . PHE A 1 75 ? -2.947 -1.661 3.430 1.00 97.50 75 PHE A CA 1
ATOM 606 C C . PHE A 1 75 ? -3.399 -1.466 1.984 1.00 97.50 75 PHE A C 1
ATOM 608 O O . PHE A 1 75 ? -3.371 -2.404 1.189 1.00 97.50 75 PHE A O 1
ATOM 615 N N . LEU A 1 76 ? -3.803 -0.251 1.621 1.00 97.38 76 LEU A N 1
ATOM 616 C CA . LEU A 1 76 ? -4.167 0.106 0.251 1.00 97.38 76 LEU A CA 1
ATOM 617 C C . LEU A 1 76 ? -2.995 0.809 -0.429 1.00 97.38 76 LEU A C 1
ATOM 619 O O . LEU A 1 76 ? -2.556 1.874 0.005 1.00 97.38 76 LEU A O 1
ATOM 623 N N . LEU A 1 77 ? -2.498 0.229 -1.515 1.00 97.31 77 LEU A N 1
ATOM 624 C CA . LEU A 1 77 ? -1.377 0.756 -2.280 1.00 97.31 77 LEU A CA 1
ATOM 625 C C . LEU A 1 77 ? -1.885 1.428 -3.552 1.00 97.31 77 LEU A C 1
ATOM 627 O O . LEU A 1 77 ? -2.530 0.790 -4.380 1.00 97.31 77 LEU A O 1
ATOM 631 N N . ARG A 1 78 ? -1.560 2.710 -3.730 1.00 96.38 78 ARG A N 1
ATOM 632 C CA . ARG A 1 78 ? -1.744 3.439 -4.989 1.00 96.38 78 ARG A CA 1
ATOM 633 C C . ARG A 1 78 ? -0.395 3.586 -5.674 1.00 96.38 78 ARG A C 1
ATOM 635 O O . ARG A 1 78 ? 0.432 4.384 -5.231 1.00 96.38 78 ARG A O 1
ATOM 642 N N . CYS A 1 79 ? -0.209 2.861 -6.764 1.00 96.25 79 CYS A N 1
ATOM 643 C CA . CYS A 1 79 ? 1.033 2.797 -7.520 1.00 96.25 79 CYS A CA 1
ATOM 644 C C . CYS A 1 79 ? 0.957 3.623 -8.806 1.00 96.25 79 CYS A C 1
ATOM 646 O O . CYS A 1 79 ? -0.017 3.536 -9.552 1.00 96.25 79 CYS A O 1
ATOM 648 N N . ARG A 1 80 ? 2.014 4.383 -9.092 1.00 94.25 80 ARG A N 1
ATOM 649 C CA . ARG A 1 80 ? 2.207 5.131 -10.336 1.00 94.25 80 ARG A CA 1
ATOM 650 C C . ARG A 1 80 ? 3.660 4.951 -10.783 1.00 94.25 80 ARG A C 1
ATOM 652 O O . ARG A 1 80 ? 4.510 5.719 -10.348 1.00 94.25 80 ARG A O 1
ATOM 659 N N . PRO A 1 81 ? 3.966 3.950 -11.626 1.00 88.06 81 PRO A N 1
ATOM 660 C CA . PRO A 1 81 ? 5.336 3.624 -12.028 1.00 88.06 81 PRO A CA 1
ATOM 661 C C . PRO A 1 81 ? 5.883 4.600 -13.091 1.00 88.06 81 PRO A C 1
ATOM 663 O O . PRO A 1 81 ? 6.419 4.187 -14.118 1.00 88.06 81 PRO A O 1
ATOM 666 N N . GLU A 1 82 ? 5.734 5.906 -12.863 1.00 85.94 82 GLU A N 1
ATOM 667 C CA . GLU A 1 82 ? 6.191 6.980 -13.745 1.00 85.94 82 GLU A CA 1
ATOM 668 C C . GLU A 1 82 ? 7.231 7.844 -13.035 1.00 85.94 82 GLU A C 1
ATOM 670 O O . GLU A 1 82 ? 7.097 8.199 -11.865 1.00 85.94 82 GLU A O 1
ATOM 675 N N . ARG A 1 83 ? 8.276 8.232 -13.767 1.00 80.25 83 ARG A N 1
ATOM 676 C CA . ARG A 1 83 ? 9.349 9.062 -13.220 1.00 80.25 83 ARG A CA 1
ATOM 677 C C . ARG A 1 83 ? 8.844 10.475 -12.906 1.00 80.25 83 ARG A C 1
ATOM 679 O O . ARG A 1 83 ? 8.201 11.097 -13.744 1.00 80.25 83 ARG A O 1
ATOM 686 N N . GLY A 1 84 ? 9.246 11.012 -11.753 1.00 80.44 84 GLY A N 1
ATOM 687 C CA . GLY A 1 84 ? 8.991 12.407 -11.362 1.00 80.44 84 GLY A CA 1
ATOM 688 C C . GLY A 1 84 ? 7.891 12.590 -10.315 1.00 80.44 84 GLY A C 1
ATOM 689 O O . GLY A 1 84 ? 7.696 13.708 -9.851 1.00 80.44 84 GLY A O 1
ATOM 690 N N . ASN A 1 85 ? 7.227 11.507 -9.909 1.00 81.12 85 ASN A N 1
ATOM 691 C CA . ASN A 1 85 ? 6.290 11.459 -8.789 1.00 81.12 85 ASN A CA 1
ATOM 692 C C . ASN A 1 85 ? 6.677 10.315 -7.844 1.00 81.12 85 ASN A C 1
ATOM 694 O O . ASN A 1 85 ? 7.427 9.425 -8.235 1.00 81.12 85 ASN A O 1
ATOM 698 N N . TYR A 1 86 ? 6.106 10.303 -6.636 1.00 90.56 86 TYR A N 1
ATOM 699 C CA . TYR A 1 86 ? 6.189 9.130 -5.767 1.00 90.56 86 TYR A CA 1
ATOM 700 C C . TYR A 1 86 ? 5.595 7.907 -6.470 1.00 90.56 86 TYR A C 1
ATOM 702 O O . TYR A 1 86 ? 4.416 7.911 -6.833 1.00 90.56 86 TYR A O 1
ATOM 710 N N . ASP A 1 87 ? 6.393 6.846 -6.579 1.00 95.31 87 ASP A N 1
ATOM 711 C CA . ASP A 1 87 ? 5.985 5.600 -7.226 1.00 95.31 87 ASP A CA 1
ATOM 712 C C . ASP A 1 87 ? 4.832 4.895 -6.487 1.00 95.31 87 ASP A C 1
ATOM 714 O O . ASP A 1 87 ? 4.020 4.211 -7.108 1.00 95.31 87 ASP A O 1
ATOM 718 N N . CYS A 1 88 ? 4.722 5.049 -5.160 1.00 96.12 88 CYS A N 1
ATOM 719 C CA . CYS A 1 88 ? 3.643 4.430 -4.387 1.00 96.12 88 CYS A CA 1
ATOM 720 C C . CYS A 1 88 ? 3.241 5.211 -3.129 1.00 96.12 88 CYS A C 1
ATOM 722 O O . CYS A 1 88 ? 4.091 5.660 -2.353 1.00 96.12 88 CYS A O 1
ATOM 724 N N . TYR A 1 89 ? 1.935 5.282 -2.877 1.00 95.38 89 TYR A N 1
ATOM 725 C CA . TYR A 1 89 ? 1.340 5.697 -1.604 1.00 95.38 89 TYR A CA 1
ATOM 726 C C . TYR A 1 89 ? 0.704 4.483 -0.926 1.00 95.38 89 TYR A C 1
ATOM 728 O O . TYR A 1 89 ? -0.012 3.740 -1.587 1.00 95.38 89 TYR A O 1
ATOM 736 N N . CYS A 1 90 ? 0.965 4.287 0.368 1.00 95.88 90 CYS A N 1
ATOM 737 C CA . CYS A 1 90 ? 0.354 3.229 1.173 1.00 95.88 90 CYS A CA 1
ATOM 738 C C . CYS A 1 90 ? -0.569 3.870 2.214 1.00 95.88 90 CYS A C 1
ATOM 740 O O . CYS A 1 90 ? -0.107 4.657 3.042 1.00 95.88 90 CYS A O 1
ATOM 742 N N . TYR A 1 91 ? -1.859 3.561 2.146 1.00 95.44 91 TYR A N 1
ATOM 743 C CA . TYR A 1 91 ? -2.871 3.997 3.100 1.00 95.44 91 TYR A CA 1
ATOM 744 C C . TYR A 1 91 ? -3.174 2.839 4.044 1.00 95.44 91 TYR A C 1
ATOM 746 O O . TYR A 1 91 ? -3.483 1.741 3.587 1.00 95.44 91 TYR A O 1
ATOM 754 N N . CYS A 1 92 ? -3.067 3.085 5.345 1.00 95.81 92 CYS A N 1
ATOM 755 C CA . CYS A 1 92 ? -3.174 2.050 6.367 1.00 95.81 92 CYS A CA 1
ATOM 756 C C . CYS A 1 92 ? -4.430 2.273 7.213 1.00 95.81 92 CYS A C 1
ATOM 758 O O . CYS A 1 92 ? -4.720 3.408 7.609 1.00 95.81 92 CYS A O 1
ATOM 760 N N . TYR A 1 93 ? -5.149 1.192 7.498 1.00 96.00 93 TYR A N 1
ATOM 761 C CA . TYR A 1 93 ? -6.397 1.211 8.257 1.00 96.00 93 TYR A CA 1
ATOM 762 C C . TYR A 1 93 ? -6.430 0.073 9.278 1.00 96.00 93 TYR A C 1
ATOM 764 O O . TYR A 1 93 ? -6.061 -1.049 8.934 1.00 96.00 93 TYR A O 1
ATOM 772 N N . ASP A 1 94 ? -6.915 0.345 10.495 1.00 96.69 94 ASP A N 1
ATOM 773 C CA . ASP A 1 94 ? -7.298 -0.689 11.467 1.00 96.69 94 ASP A CA 1
ATOM 774 C C . ASP A 1 94 ? -8.642 -1.291 11.024 1.00 96.69 94 ASP A C 1
ATOM 776 O O . ASP A 1 94 ? -9.626 -0.583 10.778 1.00 96.69 94 ASP A O 1
ATOM 780 N N . LYS A 1 95 ? -8.686 -2.616 10.873 1.00 97.19 95 LYS A N 1
ATOM 781 C CA . LYS A 1 95 ? -9.872 -3.322 10.375 1.00 97.19 95 LYS A CA 1
ATOM 782 C C . LYS A 1 95 ? -11.057 -3.229 11.328 1.00 97.19 95 LYS A C 1
ATOM 784 O O . LYS A 1 95 ? -12.196 -3.230 10.863 1.00 97.19 95 LYS A O 1
ATOM 789 N N . ARG A 1 96 ? -10.828 -3.124 12.636 1.00 96.12 96 ARG A N 1
ATOM 790 C CA . ARG A 1 96 ? -11.900 -2.974 13.630 1.00 96.12 96 ARG A CA 1
ATOM 791 C C . ARG A 1 96 ? -12.555 -1.608 13.495 1.00 96.12 96 ARG A C 1
ATOM 793 O O . ARG A 1 96 ? -13.777 -1.524 13.555 1.00 96.12 96 ARG A O 1
ATOM 800 N N . GLU A 1 97 ? -11.772 -0.556 13.255 1.00 95.69 97 GLU A N 1
ATOM 801 C CA . GLU A 1 97 ? -12.315 0.781 12.971 1.00 95.69 97 GLU A CA 1
ATOM 802 C C . GLU A 1 97 ? -13.201 0.762 11.722 1.00 95.69 97 GLU A C 1
ATOM 804 O O . GLU A 1 97 ? -14.325 1.264 11.753 1.00 95.69 97 GLU A O 1
ATOM 809 N N . LEU A 1 98 ? -12.732 0.118 10.647 1.00 95.12 98 LEU A N 1
ATOM 810 C CA . LEU A 1 98 ? -13.507 -0.029 9.414 1.00 95.12 98 LEU A CA 1
ATOM 811 C C . LEU A 1 98 ? -14.815 -0.800 9.644 1.00 95.12 98 LEU A C 1
ATOM 813 O O . LEU A 1 98 ? -15.867 -0.374 9.175 1.00 95.12 98 LEU A O 1
ATOM 817 N N . GLN A 1 99 ? -14.771 -1.904 10.390 1.00 96.00 99 GLN A N 1
ATOM 818 C CA . GLN A 1 99 ? -15.958 -2.705 10.711 1.00 96.00 99 GLN A CA 1
ATOM 819 C C . GLN A 1 99 ? -16.972 -1.925 11.557 1.00 96.00 99 GLN A C 1
ATOM 821 O O . GLN A 1 99 ? -18.180 -2.014 11.319 1.00 96.00 99 GLN A O 1
ATOM 826 N N . LEU A 1 100 ? -16.495 -1.147 12.533 1.00 96.12 100 LEU A N 1
ATOM 827 C CA . LEU A 1 100 ? -17.346 -0.288 13.354 1.00 96.12 100 LEU A CA 1
ATOM 828 C C . LEU A 1 100 ? -18.030 0.786 12.502 1.00 96.12 100 LEU A C 1
ATOM 830 O O . LEU A 1 100 ? -19.246 0.944 12.608 1.00 96.12 100 LEU A O 1
ATOM 834 N N . ALA A 1 101 ? -17.284 1.463 11.625 1.00 94.31 101 ALA A N 1
ATOM 835 C CA . ALA A 1 101 ? -17.832 2.472 10.718 1.00 94.31 101 ALA A CA 1
ATOM 836 C C . ALA A 1 101 ? -18.882 1.875 9.764 1.00 94.31 101 ALA A C 1
ATOM 838 O O . ALA A 1 101 ? -19.995 2.387 9.670 1.00 94.31 101 ALA A O 1
ATOM 839 N N . GLN A 1 102 ? -18.585 0.729 9.141 1.00 93.12 102 GLN A N 1
ATOM 840 C CA . GLN A 1 102 ? -19.530 0.023 8.264 1.00 93.12 102 GLN A CA 1
ATOM 841 C C . GLN A 1 102 ? -20.817 -0.379 8.995 1.00 93.12 102 GLN A C 1
ATOM 843 O O . GLN A 1 102 ? -21.912 -0.269 8.443 1.00 93.12 102 GLN A O 1
ATOM 848 N N . SER A 1 103 ? -20.703 -0.829 10.246 1.00 93.62 103 SER A N 1
ATOM 849 C CA . SER A 1 103 ? -21.864 -1.200 11.061 1.00 93.62 103 SER A CA 1
ATOM 850 C C . SER A 1 103 ? -22.731 0.017 11.404 1.00 93.62 103 SER A C 1
ATOM 852 O O . SER A 1 103 ? -23.958 -0.078 11.414 1.00 93.62 103 SER A O 1
ATOM 854 N N . GLN A 1 104 ? -22.112 1.170 11.672 1.00 92.06 104 GLN A N 1
ATOM 855 C CA . GLN A 1 104 ? -22.822 2.425 11.929 1.00 92.06 104 GLN A CA 1
ATOM 856 C C . GLN A 1 104 ? -23.571 2.908 10.680 1.00 92.06 104 GLN A C 1
ATOM 858 O O . GLN A 1 104 ? -24.772 3.161 10.763 1.00 92.06 104 GLN A O 1
ATOM 863 N N . GLU A 1 105 ? -22.915 2.923 9.516 1.00 90.12 105 GLU A N 1
ATOM 864 C CA . GLU A 1 105 ? -23.535 3.306 8.237 1.00 90.12 105 GLU A CA 1
ATOM 865 C C . GLU A 1 105 ? -24.732 2.411 7.873 1.00 90.12 105 GLU A C 1
ATOM 867 O O . GLU A 1 105 ? -25.777 2.895 7.425 1.00 90.12 105 GLU A O 1
ATOM 872 N N . GLN A 1 106 ? -24.620 1.097 8.099 1.00 88.06 106 GLN A N 1
ATOM 873 C CA . GLN A 1 106 ? -25.721 0.157 7.867 1.00 88.06 106 GLN A CA 1
ATOM 874 C C . GLN A 1 106 ? -26.915 0.438 8.784 1.00 88.06 106 GLN A C 1
ATOM 876 O O . GLN A 1 106 ? -28.056 0.463 8.318 1.00 88.06 106 GLN A O 1
ATOM 881 N N . ASN A 1 107 ? -26.664 0.695 10.071 1.00 88.75 107 ASN A N 1
ATOM 882 C CA . ASN A 1 107 ? -27.716 1.022 11.033 1.00 88.75 107 ASN A CA 1
ATOM 883 C C . ASN A 1 107 ? -28.428 2.338 10.683 1.00 88.75 107 ASN A C 1
ATOM 885 O O . ASN A 1 107 ? -29.655 2.421 10.774 1.00 88.75 107 ASN A O 1
ATOM 889 N N . GLU A 1 108 ? -27.682 3.354 10.244 1.00 87.62 1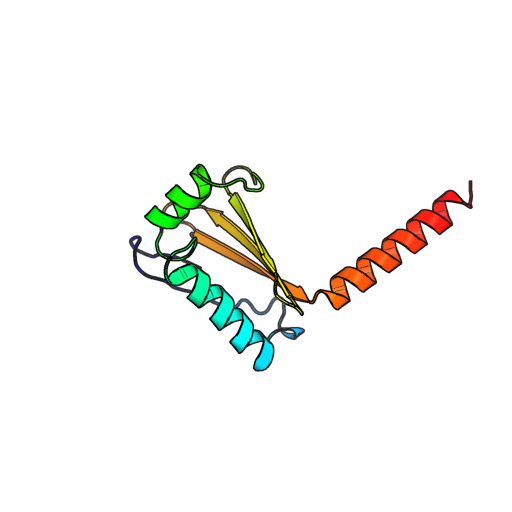08 GLU A N 1
ATOM 890 C CA . GLU A 1 108 ? -28.246 4.632 9.799 1.00 87.62 108 GLU A CA 1
ATOM 891 C C . GLU A 1 108 ? -29.102 4.471 8.538 1.00 87.62 108 GLU A C 1
ATOM 893 O O . GLU A 1 108 ? -30.230 4.968 8.487 1.00 87.62 108 GLU A O 1
ATOM 898 N N . THR A 1 109 ? -28.613 3.709 7.556 1.00 87.44 109 THR A N 1
ATOM 899 C CA . THR A 1 109 ? -29.337 3.429 6.306 1.00 87.44 109 THR A CA 1
ATOM 900 C C . THR A 1 109 ? -30.653 2.689 6.574 1.00 87.44 109 THR A C 1
ATOM 902 O O . THR A 1 109 ? -31.696 3.043 6.021 1.00 87.44 109 THR A O 1
ATOM 905 N N . LEU A 1 110 ? -30.634 1.693 7.467 1.00 85.12 110 LEU A N 1
ATOM 906 C CA . LEU A 1 110 ? -31.828 0.947 7.878 1.00 85.12 110 LEU A CA 1
ATOM 907 C C . LEU A 1 110 ? -32.850 1.841 8.598 1.00 85.12 110 LEU A C 1
ATOM 909 O O . LEU A 1 110 ? -34.044 1.765 8.311 1.00 85.12 110 LEU A O 1
ATOM 913 N N . SER A 1 111 ? -32.393 2.715 9.499 1.00 79.69 111 SER A N 1
ATOM 914 C CA . SER A 1 111 ? -33.257 3.650 10.235 1.00 79.69 111 SER A CA 1
ATOM 915 C C . SER A 1 111 ? -33.968 4.649 9.308 1.00 79.69 111 SER A C 1
ATOM 917 O O . SER A 1 111 ? -35.169 4.901 9.447 1.00 79.69 111 SER A O 1
ATOM 919 N N . GLN A 1 112 ? -33.252 5.173 8.307 1.00 74.56 112 GLN A N 1
ATOM 920 C CA . GLN A 1 112 ? -33.818 6.086 7.309 1.00 74.56 112 GLN A CA 1
ATOM 921 C C . GLN A 1 112 ? -34.816 5.383 6.378 1.00 74.56 112 GLN A C 1
ATOM 923 O O . GLN A 1 112 ? -35.849 5.960 6.048 1.00 74.56 112 GLN A O 1
ATOM 928 N N . GLY A 1 113 ? -34.558 4.124 6.007 1.00 71.12 113 GLY A N 1
ATOM 929 C CA . GLY A 1 113 ? -35.463 3.326 5.174 1.00 71.12 113 GLY A CA 1
ATOM 930 C C . GLY A 1 113 ? -36.774 2.918 5.857 1.00 71.12 113 GLY A C 1
ATOM 931 O O . GLY A 1 113 ? -37.761 2.691 5.166 1.00 71.12 113 GLY A O 1
ATOM 932 N N . MET A 1 114 ? -36.811 2.848 7.194 1.00 65.81 114 MET A N 1
ATOM 933 C CA . MET A 1 114 ? -38.035 2.570 7.968 1.00 65.81 114 MET A CA 1
ATOM 934 C C . MET A 1 114 ? -38.848 3.823 8.331 1.00 65.81 114 MET A C 1
ATOM 936 O O . MET A 1 114 ? -39.927 3.702 8.906 1.00 65.81 114 MET A O 1
ATOM 940 N N . SER A 1 115 ? -38.328 5.019 8.039 1.00 66.44 115 SER A N 1
ATOM 941 C CA . SER A 1 115 ? -38.983 6.300 8.347 1.00 66.44 115 SER A CA 1
ATOM 942 C C . SER A 1 115 ? -39.757 6.898 7.154 1.00 66.44 115 SER A C 1
ATOM 944 O O . SER A 1 115 ? -40.166 8.058 7.223 1.00 66.44 115 SER A O 1
ATOM 946 N N . LEU A 1 116 ? -39.953 6.127 6.076 1.00 50.09 116 LEU A N 1
ATOM 947 C CA . LEU A 1 116 ? -40.744 6.461 4.879 1.00 50.09 116 LEU A CA 1
ATOM 948 C C . LEU A 1 116 ? -41.990 5.572 4.794 1.00 50.09 116 LEU A C 1
ATOM 950 O O . LEU A 1 116 ? -43.033 6.090 4.335 1.00 50.09 116 LEU A O 1
#

Foldseek 3Di:
DAQVVWQRDDDDDDCPPVVQVDPVSVVVVCVVLVVCCPQHCNVTLVRVVVRQVPDDFPCPPQWTWDWDDDPFKIWIWTAHSDPPDGRIDIDMDGVVVVVVVVVVVVVVVVVVVVVD